Protein AF-A0A7J9DPF9-F1 (afdb_monomer_lite)

Sequence (101 aa):
AIFSFYFGDYGHIAVQGPYLTYQDTYLAITGGSGIFEGVSGQVKLRQIVFPFKIFYTFYLKGIGELPEELLCKPVDPHPAVEAVPAAKACEPHATIANFTN

pLDDT: mean 95.98, std 3.41, range [78.88, 98.75]

InterPro domains:
  IPR009410 Allene oxide cyclase [PF06351] (1-99)
  IPR009410 Allene oxide cyclase [PTHR31843] (1-101)
  IPR034871 Allene oxide cyclase superfamily [SSF141493] (1-101)
  IPR044859 Allene oxide cyclase/Dirigent protein [G3DSA:2.40.480.10] (1-101)

Secondary structure (DSSP, 8-state):
-EEEEE-GGG-EEEEES---SSS-EEEEEEEE-GGGTT-EEEEEEEEEETTTEEEEEEEEESS-PPPGGG-PPPPP--TT----HHHHTT-TTSS-TT---

Foldseek 3Di:
DWDWDQQFQQWIWTWADDDDQPDKDKIWTPFIDRQGGPKTDIKIWDDADPPPDIDIDDPIPDGDDDDVVVVDDDDDRHNPDDDDPCLVVVPVVNGDPRGDD

Radius of gyration: 14.11 Å; chains: 1; bounding box: 34×30×29 Å

Structure (mmCIF, N/CA/C/O backbone):
data_AF-A0A7J9DPF9-F1
#
_entry.id   AF-A0A7J9DPF9-F1
#
loop_
_atom_site.group_PDB
_atom_site.id
_atom_site.type_symbol
_atom_site.label_atom_id
_atom_site.label_alt_id
_atom_site.label_comp_id
_atom_site.label_asym_id
_atom_site.label_entity_id
_atom_site.label_seq_id
_atom_site.pdbx_PDB_ins_code
_atom_site.Cartn_x
_atom_site.Cartn_y
_atom_site.Cartn_z
_atom_site.occupancy
_atom_site.B_iso_or_equiv
_atom_site.auth_seq_id
_atom_site.auth_comp_id
_atom_site.auth_asym_id
_atom_site.auth_atom_id
_atom_site.pdbx_PDB_model_num
ATOM 1 N N . ALA A 1 1 ? -2.113 14.142 3.452 1.00 91.88 1 ALA A N 1
ATOM 2 C CA . ALA A 1 1 ? -2.326 13.393 2.204 1.00 91.88 1 ALA A CA 1
ATOM 3 C C . ALA A 1 1 ? -3.572 12.530 2.344 1.00 91.88 1 ALA A C 1
ATOM 5 O O . ALA A 1 1 ? -3.818 12.021 3.435 1.00 91.88 1 ALA A O 1
ATOM 6 N N . ILE A 1 2 ? -4.352 12.426 1.269 1.00 97.38 2 ILE A N 1
ATOM 7 C CA . ILE A 1 2 ? -5.527 11.555 1.139 1.00 97.38 2 ILE A CA 1
ATOM 8 C C . ILE A 1 2 ? -5.347 10.833 -0.192 1.00 97.38 2 ILE A C 1
ATOM 10 O O . ILE A 1 2 ? -5.230 11.499 -1.218 1.00 97.38 2 ILE A O 1
ATOM 14 N N . PHE A 1 3 ? -5.224 9.510 -0.165 1.00 97.81 3 PHE A N 1
ATOM 15 C CA . PHE A 1 3 ? -5.006 8.697 -1.363 1.00 97.81 3 PHE A CA 1
ATOM 16 C C . PHE A 1 3 ? -5.375 7.234 -1.097 1.00 97.81 3 PHE A C 1
ATOM 18 O O . PHE A 1 3 ? -5.767 6.869 0.014 1.00 97.81 3 PHE A O 1
ATOM 25 N N . SER A 1 4 ? -5.285 6.396 -2.126 1.00 98.19 4 SER A N 1
ATOM 26 C CA . SER A 1 4 ? -5.625 4.975 -2.043 1.00 98.19 4 SER A CA 1
ATOM 27 C C . SER A 1 4 ? -4.567 4.115 -2.724 1.00 98.19 4 SER A C 1
ATOM 29 O O . SER A 1 4 ? -3.934 4.551 -3.683 1.00 98.19 4 SER A O 1
ATOM 31 N N . PHE A 1 5 ? -4.385 2.901 -2.211 1.00 98.44 5 PHE A N 1
ATOM 32 C CA . PHE A 1 5 ? -3.538 1.862 -2.791 1.00 98.44 5 PHE A CA 1
ATOM 33 C C . PHE A 1 5 ? -4.430 0.826 -3.457 1.00 98.44 5 PHE A C 1
ATOM 35 O O . PHE A 1 5 ? -5.277 0.249 -2.776 1.00 98.44 5 PHE A O 1
ATOM 42 N N . TYR A 1 6 ? -4.243 0.599 -4.753 1.00 98.44 6 TYR A N 1
ATOM 43 C CA . TYR A 1 6 ? -5.030 -0.354 -5.528 1.00 98.44 6 TYR A CA 1
ATOM 44 C C . TYR A 1 6 ? -4.237 -1.636 -5.768 1.00 98.44 6 TYR A C 1
ATOM 46 O O . TYR A 1 6 ? -3.069 -1.589 -6.150 1.00 98.44 6 TYR A O 1
ATOM 54 N N . PHE A 1 7 ? -4.892 -2.773 -5.551 1.00 98.12 7 PHE A N 1
ATOM 55 C CA . PHE A 1 7 ? -4.317 -4.111 -5.649 1.00 98.12 7 PHE A CA 1
ATOM 56 C C . PHE A 1 7 ? -5.097 -4.957 -6.667 1.00 98.12 7 PHE A C 1
ATOM 58 O O . PHE A 1 7 ? -5.423 -6.110 -6.398 1.00 98.12 7 PHE A O 1
ATOM 65 N N . GLY A 1 8 ? -5.416 -4.384 -7.833 1.00 97.94 8 GLY A N 1
ATOM 66 C CA . GLY A 1 8 ? -6.152 -5.088 -8.888 1.00 97.94 8 GLY A CA 1
ATOM 67 C C . GLY A 1 8 ? -7.469 -5.671 -8.378 1.00 97.94 8 GLY A C 1
ATOM 68 O O . GLY A 1 8 ? -8.222 -4.991 -7.674 1.00 97.94 8 GLY A O 1
ATOM 69 N N . ASP A 1 9 ? -7.709 -6.947 -8.671 1.00 98.06 9 ASP A N 1
ATOM 70 C CA . ASP A 1 9 ? -8.929 -7.650 -8.255 1.00 98.06 9 ASP A CA 1
ATOM 71 C C . ASP A 1 9 ? -9.096 -7.780 -6.731 1.00 98.06 9 ASP A C 1
ATOM 73 O O . ASP A 1 9 ? -10.210 -7.996 -6.253 1.00 98.06 9 ASP A O 1
ATOM 77 N N . TYR A 1 10 ? -8.033 -7.606 -5.937 1.00 98.31 10 TYR A N 1
ATOM 78 C CA . TYR A 1 10 ? -8.142 -7.650 -4.475 1.00 98.31 10 TYR A CA 1
ATOM 79 C C . TYR A 1 10 ? -8.892 -6.457 -3.884 1.00 98.31 10 TYR A C 1
ATOM 81 O O . TYR A 1 10 ? -9.381 -6.541 -2.756 1.00 98.31 10 TYR A O 1
ATOM 89 N N . GLY A 1 11 ? -8.996 -5.355 -4.627 1.00 98.44 11 GLY A N 1
ATOM 90 C CA . GLY A 1 11 ? -9.605 -4.113 -4.170 1.00 98.44 11 GLY A CA 1
ATOM 91 C C . GLY A 1 11 ? -8.565 -3.061 -3.798 1.00 98.44 11 GLY A C 1
ATOM 92 O O . GLY A 1 11 ? -7.487 -2.978 -4.390 1.00 98.44 11 GLY A O 1
ATOM 93 N N . HIS A 1 12 ? -8.903 -2.200 -2.839 1.00 98.62 12 HIS A N 1
ATOM 94 C CA . HIS A 1 12 ? -8.057 -1.067 -2.460 1.00 98.62 12 HIS A CA 1
ATOM 95 C C . HIS A 1 12 ? -8.081 -0.780 -0.959 1.00 98.62 12 HIS A C 1
ATOM 97 O O . HIS A 1 12 ? -9.021 -1.164 -0.267 1.00 98.62 12 HIS A O 1
ATOM 103 N N . ILE A 1 13 ? -7.080 -0.033 -0.487 1.00 98.75 13 ILE A N 1
ATOM 104 C CA . ILE A 1 13 ? -7.002 0.528 0.869 1.00 98.75 13 ILE A CA 1
ATOM 105 C C . ILE A 1 13 ? -6.919 2.052 0.768 1.00 98.75 13 ILE A C 1
ATOM 107 O O . ILE A 1 13 ? -6.030 2.584 0.099 1.00 98.75 13 ILE A O 1
ATOM 111 N N . ALA A 1 14 ? -7.818 2.762 1.446 1.00 98.62 14 ALA A N 1
ATOM 112 C CA . ALA A 1 14 ? -7.819 4.218 1.535 1.00 98.62 14 ALA A CA 1
ATOM 113 C C . ALA A 1 14 ? -7.085 4.695 2.797 1.00 98.62 14 ALA A C 1
ATOM 115 O O . ALA A 1 14 ? -7.224 4.111 3.876 1.00 98.62 14 ALA A O 1
ATOM 116 N N . VAL A 1 15 ? -6.294 5.764 2.663 1.00 98.50 15 VAL A N 1
ATOM 117 C CA . VAL A 1 15 ? -5.505 6.322 3.767 1.00 98.50 15 VAL A CA 1
ATOM 118 C C . VAL A 1 15 ? -5.612 7.839 3.850 1.00 98.50 15 VAL A C 1
ATOM 120 O O . VAL A 1 15 ? -5.725 8.544 2.843 1.00 98.50 15 VAL A O 1
ATOM 123 N N . GLN A 1 16 ? -5.509 8.353 5.073 1.00 98.38 16 GLN A N 1
ATOM 124 C CA . GLN A 1 16 ? -5.497 9.779 5.368 1.00 98.38 16 GLN A CA 1
ATOM 125 C C . GLN A 1 16 ? -4.515 10.084 6.498 1.00 98.38 16 GLN A C 1
ATOM 127 O O . GLN A 1 16 ? -4.548 9.465 7.557 1.00 98.38 16 GLN A O 1
ATOM 132 N N . GLY A 1 17 ? -3.644 11.072 6.306 1.00 96.50 17 GLY A N 1
ATOM 133 C CA . GLY A 1 17 ? -2.718 11.473 7.364 1.00 96.50 17 GLY A CA 1
ATOM 134 C C . GLY A 1 17 ? -1.565 12.363 6.909 1.00 96.50 17 GLY A C 1
ATOM 135 O O . GLY A 1 17 ? -1.553 12.832 5.764 1.00 96.50 17 GLY A O 1
ATOM 136 N N . PRO A 1 18 ? -0.602 12.637 7.802 1.00 91.88 18 PRO A N 1
ATOM 137 C CA . PRO A 1 18 ? 0.585 13.416 7.478 1.00 91.88 18 PRO A CA 1
ATOM 138 C C . PRO A 1 18 ? 1.465 12.679 6.462 1.00 91.88 18 PRO A C 1
ATOM 140 O O . PRO A 1 18 ? 1.685 11.479 6.569 1.00 91.88 18 PRO A O 1
ATOM 143 N N . TYR A 1 19 ? 1.986 13.422 5.488 1.00 88.25 19 TYR A N 1
ATOM 144 C CA . TYR A 1 19 ? 3.040 12.976 4.580 1.00 88.25 19 TYR A CA 1
ATOM 145 C C . TYR A 1 19 ? 4.192 13.960 4.756 1.00 88.25 19 TYR A C 1
ATOM 147 O O . TYR A 1 19 ? 4.042 15.135 4.420 1.00 88.25 19 TYR A O 1
ATOM 155 N N . LEU A 1 20 ? 5.300 13.507 5.338 1.00 84.56 20 LEU A N 1
ATOM 156 C CA . LEU A 1 20 ? 6.481 14.335 5.577 1.00 84.56 20 LEU A CA 1
ATOM 157 C C . LEU A 1 20 ? 7.654 13.786 4.769 1.00 84.56 20 LEU A C 1
ATOM 159 O O . LEU A 1 20 ? 7.840 12.579 4.676 1.00 84.56 20 LEU A O 1
ATOM 163 N N . THR A 1 21 ? 8.441 14.683 4.181 1.00 84.50 21 THR A N 1
ATOM 164 C CA . THR A 1 21 ? 9.484 14.329 3.202 1.00 84.50 21 THR A CA 1
ATOM 165 C C . THR A 1 21 ? 10.815 13.926 3.841 1.00 84.50 21 THR A C 1
ATOM 167 O O . THR A 1 21 ? 11.677 13.370 3.166 1.00 84.50 21 THR A O 1
ATOM 170 N N . TYR A 1 22 ? 10.985 14.21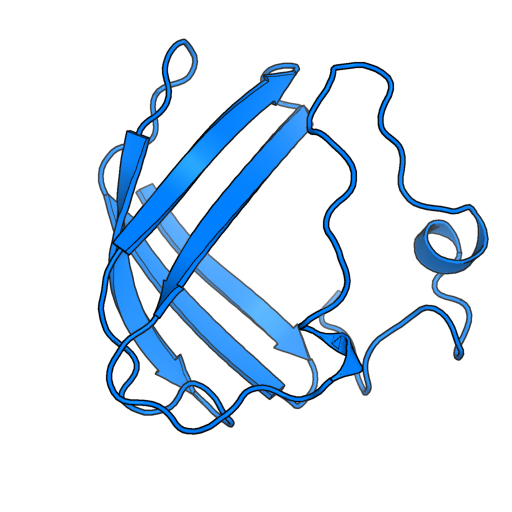0 5.134 1.00 78.88 22 TYR A N 1
ATOM 171 C CA . TYR A 1 22 ? 12.245 14.084 5.876 1.00 78.88 22 TYR A CA 1
ATOM 172 C C . TYR A 1 22 ? 12.178 13.106 7.057 1.00 78.88 22 TYR A C 1
ATOM 174 O O . TYR A 1 22 ? 13.194 12.866 7.704 1.00 78.88 22 TYR A O 1
ATOM 182 N N . GLN A 1 23 ? 11.004 12.549 7.365 1.00 86.06 23 GLN A N 1
ATOM 183 C CA . GLN A 1 23 ? 10.833 11.618 8.479 1.00 86.06 23 GLN A CA 1
ATOM 184 C C . GLN A 1 23 ? 9.702 10.625 8.222 1.00 86.06 23 GLN A C 1
ATOM 186 O O . GLN A 1 23 ? 8.755 10.918 7.490 1.00 86.06 23 GLN A O 1
ATOM 191 N N . ASP A 1 24 ? 9.786 9.473 8.886 1.00 91.06 24 ASP A N 1
ATOM 192 C CA . ASP A 1 24 ? 8.716 8.484 8.888 1.00 91.06 24 ASP A CA 1
ATOM 193 C C . ASP A 1 24 ? 7.431 9.081 9.481 1.00 91.06 24 ASP A C 1
ATOM 195 O O . ASP A 1 24 ? 7.451 9.881 10.422 1.00 91.06 24 ASP A O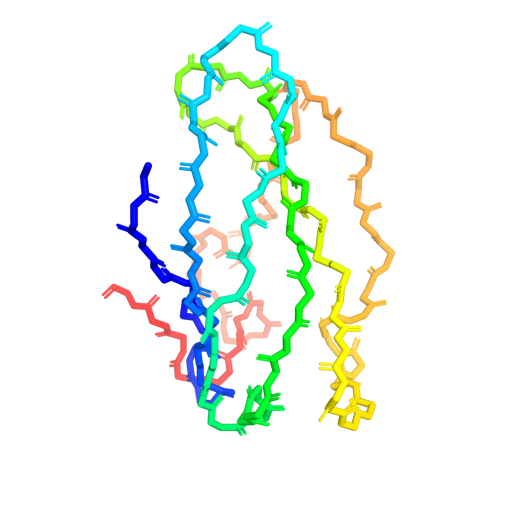 1
ATOM 199 N N . THR A 1 25 ? 6.292 8.662 8.940 1.00 94.81 25 THR A N 1
ATOM 200 C CA . THR A 1 25 ? 4.966 9.094 9.400 1.00 94.81 25 THR A CA 1
ATOM 201 C C . THR A 1 25 ? 4.020 7.912 9.510 1.00 94.81 25 THR A C 1
ATOM 203 O O . THR A 1 25 ? 4.267 6.846 8.950 1.00 94.81 25 THR A O 1
ATOM 206 N N . TYR A 1 26 ? 2.928 8.104 10.246 1.00 97.44 26 TYR A N 1
ATOM 207 C CA . TYR A 1 26 ? 1.814 7.167 10.279 1.00 97.44 26 TYR A CA 1
ATOM 208 C C . TYR A 1 26 ? 0.581 7.841 9.692 1.00 97.44 26 TYR A C 1
ATOM 210 O O . TYR A 1 26 ? 0.231 8.952 10.093 1.00 97.44 26 TYR A O 1
ATOM 218 N N . LEU A 1 27 ? -0.067 7.168 8.745 1.00 98.19 27 LEU A N 1
ATOM 219 C CA . LEU A 1 27 ? -1.350 7.576 8.187 1.00 98.19 27 LEU A CA 1
ATOM 220 C C . LEU A 1 27 ? -2.434 6.639 8.719 1.00 98.19 27 LEU A C 1
ATOM 222 O O . LEU A 1 27 ? -2.190 5.449 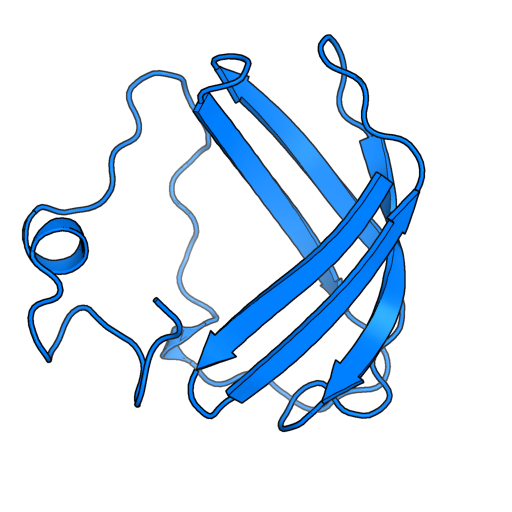8.924 1.00 98.19 27 LEU A O 1
ATOM 226 N N . ALA A 1 28 ? -3.630 7.174 8.938 1.00 98.50 28 ALA A N 1
ATOM 227 C CA . ALA A 1 28 ? -4.789 6.376 9.292 1.00 98.50 28 ALA A CA 1
ATOM 228 C C . ALA A 1 28 ? -5.286 5.617 8.060 1.00 98.50 28 ALA A C 1
ATOM 230 O O . ALA A 1 28 ? -5.349 6.180 6.966 1.00 98.50 28 ALA A O 1
ATOM 231 N N . ILE A 1 29 ? -5.661 4.355 8.251 1.00 98.69 29 ILE A N 1
ATOM 232 C CA . ILE A 1 29 ? -6.412 3.587 7.258 1.00 98.69 29 ILE A CA 1
ATOM 233 C C . ILE A 1 29 ? -7.886 3.920 7.463 1.00 98.69 29 ILE A C 1
ATOM 235 O O . ILE A 1 29 ? -8.427 3.681 8.543 1.00 98.69 29 ILE A O 1
ATOM 239 N N . THR A 1 30 ? -8.515 4.509 6.449 1.00 98.38 30 THR A N 1
ATOM 240 C CA . THR A 1 30 ? -9.896 5.009 6.525 1.00 98.38 30 THR A CA 1
ATOM 241 C C . THR A 1 30 ? -10.924 4.027 5.970 1.00 98.38 30 THR A C 1
ATOM 243 O O . THR A 1 30 ? -12.119 4.245 6.147 1.00 98.38 30 THR A O 1
ATOM 246 N N . GLY A 1 31 ? -10.475 2.955 5.319 1.00 98.31 31 GLY A N 1
ATOM 247 C CA . GLY A 1 31 ? -11.324 1.892 4.794 1.00 98.31 31 GLY A CA 1
ATOM 248 C C . GLY A 1 31 ? -10.662 1.151 3.638 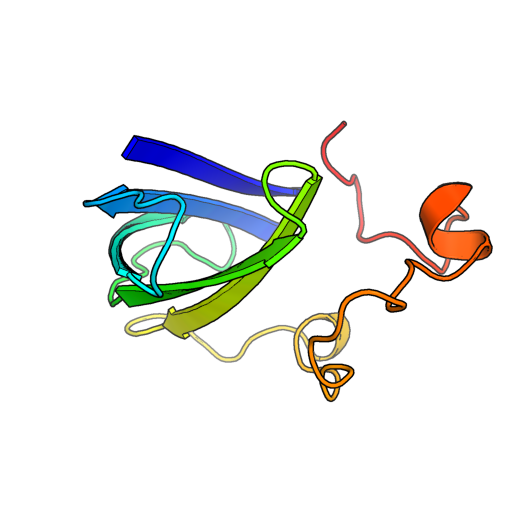1.00 98.31 31 GLY A C 1
ATOM 249 O O . GLY A 1 31 ? -9.498 1.393 3.306 1.00 98.31 31 GLY A O 1
ATOM 250 N N . GLY A 1 32 ? -11.424 0.264 3.009 1.00 98.50 32 GLY A N 1
ATOM 251 C CA . GLY A 1 32 ? -10.995 -0.506 1.851 1.00 98.50 32 GLY A CA 1
ATOM 252 C C . GLY A 1 32 ? -12.161 -1.212 1.165 1.00 98.50 32 GLY A C 1
ATOM 253 O O . GLY A 1 32 ? -13.312 -1.072 1.576 1.00 98.50 32 GLY A O 1
ATOM 254 N N . SER A 1 33 ? -11.856 -1.953 0.104 1.00 98.62 33 SER A N 1
ATOM 255 C CA . SER A 1 33 ? -12.817 -2.745 -0.679 1.00 98.62 33 SER A CA 1
ATOM 256 C C . SER A 1 33 ? -12.253 -4.124 -1.013 1.00 98.62 33 SER A C 1
ATOM 258 O O . SER A 1 33 ? -11.060 -4.363 -0.817 1.00 98.62 33 SER A O 1
ATOM 260 N N . GLY A 1 34 ? -13.095 -5.018 -1.535 1.00 98.19 34 GLY A N 1
ATOM 261 C CA . GLY A 1 34 ? -12.691 -6.383 -1.869 1.00 98.19 34 GLY A CA 1
ATOM 262 C C . GLY A 1 34 ? -12.253 -7.132 -0.614 1.00 98.19 34 GLY A C 1
ATOM 263 O O . GLY A 1 34 ? -12.953 -7.104 0.397 1.00 98.19 34 GLY A O 1
ATOM 264 N N . ILE A 1 35 ? -11.066 -7.740 -0.633 1.00 98.19 35 ILE A N 1
ATOM 265 C CA . ILE A 1 35 ? -10.536 -8.445 0.550 1.00 98.19 35 ILE A CA 1
ATOM 266 C C . ILE A 1 35 ? -10.211 -7.494 1.715 1.00 98.19 35 ILE A C 1
ATOM 268 O O . ILE A 1 35 ? -9.990 -7.940 2.838 1.00 98.19 35 ILE A O 1
ATOM 272 N N . PHE A 1 36 ? -10.178 -6.183 1.451 1.00 98.50 36 PHE A N 1
ATOM 273 C CA . PHE A 1 36 ? -9.928 -5.135 2.437 1.00 98.50 36 PHE A CA 1
ATOM 274 C C . PHE A 1 36 ? -11.215 -4.453 2.931 1.00 98.50 36 PHE A C 1
ATOM 276 O O . PHE A 1 36 ? -11.145 -3.413 3.587 1.00 98.50 36 PHE A O 1
ATOM 283 N N . GLU A 1 37 ? -12.400 -4.974 2.605 1.00 98.38 37 GLU A N 1
ATOM 284 C CA . GLU A 1 37 ? -13.662 -4.416 3.097 1.00 98.38 37 GLU A CA 1
ATOM 285 C C . GLU A 1 37 ? -13.706 -4.407 4.638 1.00 98.38 37 GLU A C 1
ATOM 287 O O . GLU A 1 37 ? -13.396 -5.398 5.294 1.00 98.38 37 GLU A O 1
ATOM 292 N N . GLY A 1 38 ? -14.060 -3.259 5.227 1.00 97.69 38 GLY A N 1
ATOM 293 C CA . GLY A 1 38 ? -14.099 -3.080 6.685 1.00 97.69 38 GLY A CA 1
ATOM 294 C C . GLY A 1 38 ? -12.735 -2.871 7.358 1.00 97.69 38 GLY A C 1
ATOM 295 O O . GLY A 1 38 ? -12.673 -2.759 8.586 1.00 97.69 38 GLY A O 1
ATOM 296 N N . VAL A 1 39 ? -11.642 -2.780 6.589 1.00 98.56 39 VAL A N 1
ATOM 297 C CA . VAL A 1 39 ? -10.297 -2.602 7.148 1.00 98.56 39 VAL A CA 1
ATOM 298 C C . VAL A 1 39 ? -10.144 -1.285 7.912 1.00 98.56 39 VAL A C 1
ATOM 300 O O . VAL A 1 39 ? -10.622 -0.226 7.508 1.00 98.56 39 VAL A O 1
ATOM 303 N N . SER A 1 40 ? -9.405 -1.351 9.014 1.00 98.44 40 SER A N 1
ATOM 304 C CA . SER A 1 40 ? -8.986 -0.199 9.811 1.00 98.44 40 SER A CA 1
ATOM 305 C C . SER A 1 40 ? -7.531 -0.357 10.257 1.00 98.44 40 SER A C 1
ATOM 307 O O . SER A 1 40 ? -6.898 -1.389 10.023 1.00 98.44 40 SER A O 1
ATOM 309 N N . GLY A 1 41 ? -6.985 0.667 10.914 1.00 98.19 41 GLY A N 1
ATOM 310 C CA . GLY A 1 41 ? -5.640 0.637 11.481 1.00 98.19 41 GLY A CA 1
ATOM 311 C C . GLY A 1 41 ? -4.795 1.816 11.027 1.00 98.19 41 GLY A C 1
ATOM 312 O O . GLY A 1 41 ? -5.292 2.929 10.851 1.00 98.19 41 GLY A O 1
ATOM 313 N N . GLN A 1 42 ? -3.500 1.574 10.863 1.00 98.31 42 GLN A N 1
ATOM 314 C CA . GLN A 1 42 ? -2.543 2.595 10.451 1.00 98.31 42 GLN A CA 1
ATOM 315 C C . GLN A 1 42 ? -1.533 2.020 9.466 1.00 98.31 42 GLN A C 1
ATOM 317 O O . GLN A 1 4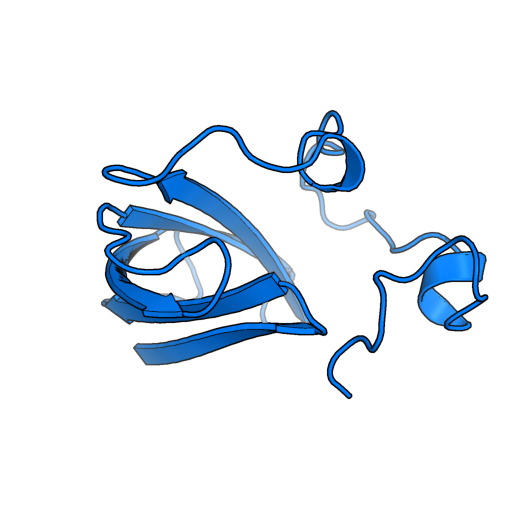2 ? -1.229 0.828 9.494 1.00 98.31 42 GLN A O 1
ATOM 322 N N . VAL A 1 43 ? -0.967 2.879 8.630 1.00 98.31 43 VAL A N 1
ATOM 323 C CA . VAL A 1 43 ? 0.156 2.540 7.760 1.00 98.31 43 VAL A CA 1
ATOM 324 C C . VAL A 1 43 ? 1.351 3.402 8.136 1.00 98.31 43 VAL A C 1
ATOM 326 O O . VAL A 1 43 ? 1.241 4.624 8.238 1.00 98.31 43 VAL A O 1
ATOM 329 N N . LYS A 1 44 ? 2.500 2.764 8.351 1.00 97.75 44 LYS A N 1
ATOM 330 C CA . LYS A 1 44 ? 3.776 3.460 8.478 1.00 97.75 44 LYS A CA 1
ATOM 331 C C . LYS A 1 44 ? 4.302 3.771 7.085 1.00 97.75 44 LYS A C 1
ATOM 333 O O . LYS A 1 44 ? 4.467 2.860 6.281 1.00 97.75 44 LYS A O 1
ATOM 338 N N . LEU A 1 45 ? 4.603 5.034 6.829 1.00 96.62 45 LEU A N 1
ATOM 339 C CA . LEU A 1 45 ? 5.303 5.510 5.645 1.00 96.62 45 LEU A CA 1
ATOM 340 C C . LEU A 1 45 ? 6.769 5.738 6.009 1.00 96.62 45 LEU A C 1
ATOM 342 O O . LEU A 1 45 ? 7.061 6.521 6.915 1.00 96.62 45 LEU A O 1
ATOM 346 N N . ARG A 1 46 ? 7.678 5.083 5.282 1.00 95.31 46 ARG A N 1
ATOM 347 C CA . ARG A 1 46 ? 9.124 5.310 5.350 1.00 95.31 46 ARG A CA 1
ATOM 348 C C . ARG A 1 46 ? 9.654 5.819 4.017 1.00 95.31 46 ARG A C 1
ATOM 350 O O . ARG A 1 46 ? 9.575 5.132 2.999 1.00 95.31 46 ARG A O 1
ATOM 357 N N . GLN A 1 47 ? 10.241 7.008 4.032 1.00 92.94 47 GLN A N 1
ATOM 358 C CA . GLN A 1 47 ? 10.910 7.569 2.863 1.00 92.94 47 GLN A CA 1
ATOM 359 C C . GLN A 1 47 ? 12.264 6.862 2.673 1.00 92.94 47 GLN A C 1
ATOM 361 O O . GLN A 1 47 ? 13.107 6.901 3.566 1.00 92.94 47 GLN A O 1
ATOM 366 N N . ILE A 1 48 ? 12.485 6.206 1.527 1.00 93.81 48 ILE A N 1
ATOM 367 C CA . ILE A 1 48 ? 13.789 5.602 1.196 1.00 93.81 48 ILE A CA 1
ATOM 368 C C . ILE A 1 48 ? 14.633 6.599 0.399 1.00 93.81 48 ILE A C 1
ATOM 370 O O . ILE A 1 48 ? 15.743 6.941 0.792 1.00 93.81 48 ILE A O 1
ATOM 374 N N . VAL A 1 49 ? 14.098 7.059 -0.733 1.00 93.88 49 VAL A N 1
ATOM 375 C CA . VAL A 1 49 ? 14.712 8.070 -1.600 1.00 93.88 49 VAL A CA 1
ATOM 376 C C . VAL A 1 49 ? 13.615 9.055 -1.950 1.00 93.88 49 VAL A C 1
ATOM 378 O O . VAL A 1 49 ? 12.652 8.692 -2.619 1.00 93.88 49 VAL A O 1
ATOM 381 N N . PHE A 1 50 ? 13.703 10.288 -1.469 1.00 90.56 50 PHE A N 1
ATOM 382 C CA . PHE A 1 50 ? 12.703 11.298 -1.797 1.00 90.56 50 PHE A CA 1
ATOM 383 C C . PHE A 1 50 ? 12.876 11.821 -3.236 1.00 90.56 50 PHE A C 1
ATOM 385 O O . PHE A 1 50 ? 14.010 12.100 -3.625 1.00 90.56 50 PHE A O 1
ATOM 392 N N . PRO A 1 51 ? 11.790 12.007 -4.018 1.00 90.06 51 PRO A N 1
ATOM 393 C CA . PRO A 1 51 ? 10.411 11.533 -3.805 1.00 90.06 51 PRO A CA 1
ATOM 394 C C . PRO A 1 51 ? 10.130 10.122 -4.372 1.00 90.06 51 PRO A C 1
ATOM 396 O O . PRO A 1 51 ? 9.000 9.655 -4.306 1.00 90.06 51 PRO A O 1
ATOM 399 N N . PHE A 1 52 ? 11.127 9.453 -4.952 1.00 92.12 52 PHE A N 1
ATOM 400 C CA . PHE A 1 52 ? 10.940 8.318 -5.865 1.00 92.12 52 PHE A CA 1
ATOM 401 C C . PHE A 1 52 ? 10.687 6.949 -5.219 1.00 92.12 52 PHE A C 1
ATOM 403 O O . PHE A 1 52 ? 10.051 6.099 -5.834 1.00 92.12 52 PHE A O 1
ATOM 410 N N . LYS A 1 53 ? 11.216 6.695 -4.018 1.00 95.19 53 LYS A N 1
ATOM 411 C CA . LYS A 1 53 ? 11.124 5.390 -3.346 1.00 95.19 53 LYS A CA 1
ATOM 412 C C . LYS A 1 53 ? 10.590 5.561 -1.933 1.00 95.19 53 LYS A C 1
ATOM 414 O O . LYS A 1 53 ? 11.224 6.202 -1.088 1.00 95.19 53 LYS A O 1
ATOM 419 N N . ILE A 1 54 ? 9.439 4.952 -1.679 1.00 95.88 54 ILE A N 1
ATOM 420 C CA . ILE A 1 54 ? 8.736 4.960 -0.396 1.00 95.88 54 ILE A CA 1
ATOM 421 C C . ILE A 1 54 ? 8.393 3.514 -0.056 1.00 95.88 54 ILE A C 1
ATOM 423 O O . ILE A 1 54 ? 8.024 2.742 -0.937 1.00 95.88 54 ILE A O 1
ATOM 427 N N . PHE A 1 55 ? 8.520 3.151 1.214 1.00 97.00 55 PHE A N 1
ATOM 428 C CA . PHE A 1 55 ? 8.139 1.841 1.720 1.00 97.00 55 PHE A CA 1
ATOM 429 C C . PHE A 1 55 ? 7.030 1.983 2.753 1.00 97.00 55 PHE A C 1
ATOM 431 O O . PHE A 1 55 ? 7.129 2.808 3.665 1.00 97.00 55 PHE A O 1
ATOM 438 N N . TYR A 1 56 ? 5.985 1.172 2.606 1.00 97.50 56 TYR A N 1
ATOM 439 C CA . TYR A 1 56 ? 4.822 1.189 3.480 1.00 97.50 56 TYR A CA 1
ATOM 440 C C . TYR A 1 56 ? 4.739 -0.102 4.285 1.00 97.50 56 TYR A C 1
ATOM 442 O O . TYR A 1 56 ? 4.933 -1.193 3.756 1.00 97.50 56 TYR A O 1
ATOM 450 N N . THR A 1 57 ? 4.417 0.019 5.568 1.00 97.81 57 THR A N 1
ATOM 451 C CA . THR A 1 57 ? 4.081 -1.124 6.423 1.00 97.81 57 THR A CA 1
ATOM 452 C C . THR A 1 57 ? 2.681 -0.923 6.968 1.00 97.81 57 THR A C 1
ATOM 454 O O . THR A 1 57 ? 2.440 -0.012 7.763 1.00 97.81 57 THR A O 1
ATOM 457 N N . PHE A 1 58 ? 1.752 -1.754 6.508 1.00 98.12 58 PHE A N 1
ATOM 458 C CA . PHE A 1 58 ? 0.354 -1.695 6.905 1.00 98.12 58 PHE A CA 1
ATOM 459 C C . PHE A 1 58 ? 0.122 -2.526 8.168 1.00 98.12 58 PHE A C 1
ATOM 461 O O . PHE A 1 58 ? 0.495 -3.693 8.232 1.00 98.12 58 PHE A O 1
ATOM 468 N N . TYR A 1 59 ? -0.526 -1.926 9.163 1.00 98.00 59 TYR A N 1
ATOM 469 C CA . TYR A 1 59 ? -0.967 -2.596 10.384 1.00 98.00 59 TYR A CA 1
ATOM 470 C C . TYR A 1 59 ? -2.487 -2.739 10.318 1.00 98.00 59 TYR A C 1
ATOM 472 O O . TYR A 1 59 ? -3.223 -1.911 10.865 1.00 98.00 59 TYR A O 1
ATOM 480 N N . LEU A 1 60 ? -2.930 -3.749 9.567 1.00 98.31 60 LEU A N 1
ATOM 481 C CA . LEU A 1 60 ? -4.335 -3.978 9.237 1.00 98.31 60 LEU A CA 1
ATOM 482 C C . LEU A 1 60 ? -5.086 -4.614 10.409 1.00 98.31 60 LEU A C 1
ATOM 484 O O . LEU A 1 60 ? -4.554 -5.463 11.124 1.00 98.31 60 LEU A O 1
ATOM 488 N N . LYS A 1 61 ? -6.337 -4.196 10.600 1.00 98.25 61 LYS A N 1
ATOM 489 C CA . LYS A 1 61 ? -7.271 -4.757 11.580 1.00 98.25 61 LYS A CA 1
ATOM 490 C C . LYS A 1 61 ? -8.650 -4.918 10.952 1.00 98.25 61 LYS A C 1
ATOM 492 O O . LYS A 1 61 ? -9.039 -4.106 10.114 1.00 98.25 61 LYS A O 1
ATOM 497 N N . GLY A 1 62 ? -9.407 -5.900 11.439 1.00 97.31 62 GLY A N 1
ATOM 498 C CA . GLY A 1 62 ? -10.821 -6.073 11.091 1.00 97.31 62 GLY A CA 1
ATOM 499 C C . GLY A 1 62 ? -11.087 -6.824 9.785 1.00 97.31 62 GLY A C 1
ATOM 500 O O . GLY A 1 62 ? -12.230 -6.854 9.352 1.00 97.31 62 GLY A O 1
ATOM 501 N N . ILE A 1 63 ? -10.064 -7.437 9.185 1.00 97.81 63 ILE A N 1
ATOM 502 C CA . ILE A 1 63 ? -10.179 -8.268 7.978 1.00 97.81 63 ILE A CA 1
ATOM 503 C C . ILE A 1 63 ? -9.655 -9.682 8.244 1.00 97.81 63 ILE A C 1
ATOM 505 O O . ILE A 1 63 ? -9.000 -9.917 9.262 1.00 97.81 63 ILE A O 1
ATOM 509 N N . GLY A 1 64 ? -9.972 -10.612 7.341 1.00 95.25 64 GLY A N 1
ATOM 510 C CA . GLY A 1 64 ? -9.464 -11.983 7.384 1.00 95.25 64 GLY A CA 1
ATOM 511 C C . GLY A 1 64 ? -7.982 -12.095 7.017 1.00 95.25 64 GLY A C 1
ATOM 512 O O . GLY A 1 64 ? -7.299 -11.097 6.783 1.00 95.25 64 GLY A O 1
ATOM 513 N N . GLU A 1 65 ? -7.500 -13.334 6.955 1.00 96.38 65 GLU A N 1
ATOM 514 C CA . GLU A 1 65 ? -6.143 -13.636 6.493 1.00 96.38 65 GLU A CA 1
ATOM 515 C C . GLU A 1 65 ? -5.931 -13.154 5.052 1.00 96.38 65 GLU A C 1
ATOM 517 O O . GLU A 1 65 ? -6.811 -13.290 4.196 1.00 96.38 65 GLU A O 1
ATOM 522 N N . LEU A 1 66 ? -4.753 -12.590 4.787 1.00 97.12 66 LEU A N 1
ATOM 523 C CA . LEU A 1 66 ? -4.392 -12.131 3.449 1.00 97.12 66 LEU A CA 1
ATOM 524 C C . LEU A 1 66 ? -3.935 -13.308 2.567 1.00 97.12 66 LEU A C 1
ATOM 526 O O . LEU A 1 66 ? -3.364 -14.273 3.080 1.00 97.12 66 LEU A O 1
ATOM 530 N N . PRO A 1 67 ? -4.118 -13.219 1.236 1.00 96.38 67 PRO A N 1
ATOM 531 C CA . PRO A 1 67 ? -3.532 -14.161 0.288 1.00 96.38 67 PRO A CA 1
ATOM 532 C C . PRO A 1 67 ? -2.011 -14.275 0.450 1.00 96.38 67 PRO A C 1
ATOM 534 O O . PRO A 1 67 ? -1.323 -13.271 0.643 1.00 96.38 67 PRO A O 1
ATOM 537 N N . GLU A 1 68 ? -1.477 -15.491 0.312 1.00 94.94 68 GLU A N 1
ATOM 538 C CA . GLU A 1 68 ? -0.055 -15.793 0.539 1.00 94.94 68 GLU A CA 1
ATOM 539 C C . GLU A 1 68 ? 0.887 -14.961 -0.349 1.00 94.94 68 GLU A C 1
ATOM 541 O O . GLU A 1 68 ? 1.945 -14.526 0.105 1.00 94.94 68 GLU A O 1
ATOM 546 N N . GLU A 1 69 ? 0.482 -14.653 -1.584 1.00 94.50 69 GLU A N 1
ATOM 547 C CA . GLU A 1 69 ? 1.280 -13.828 -2.499 1.00 94.50 69 GLU A CA 1
ATOM 548 C C . GLU A 1 69 ? 1.498 -12.383 -2.010 1.00 94.50 69 GLU A C 1
ATOM 550 O O . GLU A 1 69 ? 2.481 -11.749 -2.398 1.00 94.50 69 GLU A O 1
ATOM 555 N N . LEU A 1 70 ? 0.642 -11.877 -1.110 1.00 95.75 70 LEU A N 1
ATOM 556 C CA . LEU A 1 70 ? 0.804 -10.569 -0.461 1.00 95.75 70 LEU A CA 1
ATOM 557 C C . LEU A 1 70 ? 1.611 -10.642 0.848 1.00 95.75 70 LEU A C 1
ATOM 559 O O . LEU A 1 70 ? 1.962 -9.604 1.409 1.00 95.75 70 LEU A O 1
ATOM 563 N N . LEU A 1 71 ? 1.914 -11.848 1.342 1.00 94.31 71 LEU A N 1
ATOM 564 C CA . LEU A 1 71 ? 2.566 -12.104 2.634 1.00 94.31 71 LEU A CA 1
ATOM 565 C C . LEU A 1 71 ? 4.043 -12.511 2.503 1.00 94.31 71 LEU A C 1
ATOM 567 O O . LEU A 1 71 ? 4.632 -13.073 3.430 1.00 94.31 71 LEU A O 1
ATOM 571 N N . CYS A 1 72 ? 4.674 -12.220 1.365 1.00 90.19 72 CYS A N 1
ATOM 572 C CA . CYS A 1 72 ? 6.084 -12.527 1.166 1.00 90.19 72 CYS A CA 1
ATOM 573 C C . CYS A 1 72 ? 6.987 -11.747 2.141 1.00 90.19 72 CYS A C 1
ATOM 575 O O . CYS A 1 72 ? 6.665 -10.644 2.589 1.00 90.19 72 CYS A O 1
ATOM 577 N N . LYS A 1 73 ? 8.156 -12.317 2.471 1.00 94.44 73 LYS A N 1
ATOM 578 C CA . LYS A 1 73 ? 9.153 -11.624 3.297 1.00 94.44 73 LYS A CA 1
ATOM 579 C C . LYS A 1 73 ? 9.614 -10.353 2.562 1.00 94.44 73 LYS A C 1
ATOM 581 O O . LYS A 1 73 ? 10.225 -10.484 1.498 1.00 94.44 73 LYS A O 1
ATOM 586 N N . PRO A 1 74 ? 9.405 -9.147 3.122 1.00 95.44 74 PRO A N 1
ATOM 587 C CA . PRO A 1 74 ? 9.841 -7.923 2.468 1.00 95.44 74 PRO A CA 1
ATOM 588 C C . PRO A 1 74 ? 11.366 -7.867 2.354 1.00 95.44 74 PRO A C 1
ATOM 590 O O . PRO A 1 74 ? 12.086 -8.281 3.267 1.00 95.44 74 PRO A O 1
ATOM 593 N N . VAL A 1 75 ? 11.858 -7.314 1.247 1.00 96.38 75 VAL A N 1
ATOM 594 C CA . VAL A 1 75 ? 13.266 -6.917 1.120 1.00 96.38 75 VAL A CA 1
ATOM 595 C C . VAL A 1 75 ? 13.515 -5.711 2.024 1.00 96.38 75 VAL A C 1
ATOM 597 O O . VAL A 1 75 ? 12.687 -4.799 2.082 1.00 96.38 75 VAL A O 1
ATOM 600 N N . ASP A 1 76 ? 14.660 -5.687 2.709 1.00 96.06 76 ASP A N 1
ATOM 601 C CA . ASP A 1 76 ? 15.006 -4.578 3.593 1.00 96.06 76 ASP A CA 1
ATOM 602 C C . ASP A 1 76 ? 15.043 -3.243 2.820 1.00 96.06 76 ASP A C 1
ATOM 604 O O . ASP A 1 76 ? 15.720 -3.128 1.792 1.00 96.06 76 ASP A O 1
ATOM 608 N N . PRO A 1 77 ? 14.332 -2.203 3.290 1.00 95.25 77 PRO A N 1
ATOM 609 C CA . PRO A 1 77 ? 14.225 -0.945 2.562 1.00 95.25 77 PRO A CA 1
ATOM 610 C C . PRO A 1 77 ? 15.539 -0.149 2.618 1.00 95.25 77 PRO A C 1
ATOM 612 O O . PRO A 1 77 ? 15.934 0.358 3.672 1.00 95.25 77 PRO A O 1
ATOM 615 N N . HIS A 1 78 ? 16.184 0.018 1.460 1.00 95.50 78 HIS A N 1
ATOM 616 C CA . HIS A 1 78 ? 17.408 0.809 1.274 1.00 95.50 78 HIS A CA 1
ATOM 617 C C . HIS A 1 78 ? 17.452 1.493 -0.111 1.00 95.50 78 HIS A C 1
ATOM 619 O O . HIS A 1 78 ? 16.746 1.050 -1.019 1.00 95.50 78 HIS A O 1
ATOM 625 N N . PRO A 1 79 ? 18.302 2.509 -0.356 1.00 96.06 79 PRO A N 1
ATOM 626 C CA . PRO A 1 79 ? 18.295 3.268 -1.617 1.00 96.06 79 PRO A CA 1
ATOM 627 C C . PRO A 1 79 ? 18.475 2.449 -2.908 1.00 96.06 79 PRO A C 1
ATOM 629 O O . PRO A 1 79 ? 17.905 2.799 -3.944 1.00 96.06 79 PRO A O 1
ATOM 632 N N . ALA A 1 80 ? 19.219 1.343 -2.850 1.00 96.75 80 ALA A N 1
ATOM 633 C CA . ALA A 1 80 ? 19.514 0.496 -4.005 1.00 96.75 80 ALA A CA 1
ATOM 634 C C . ALA A 1 80 ? 18.438 -0.568 -4.312 1.00 96.75 80 ALA A C 1
ATOM 636 O O . ALA A 1 80 ? 18.639 -1.365 -5.222 1.00 96.75 80 ALA A O 1
ATOM 637 N N . VAL A 1 81 ? 17.318 -0.634 -3.568 1.00 96.81 81 VAL A N 1
ATOM 638 C CA . VAL A 1 81 ? 16.290 -1.661 -3.835 1.00 96.81 81 VAL A CA 1
ATOM 639 C C . VAL A 1 81 ? 15.593 -1.340 -5.145 1.00 96.81 81 VAL A C 1
ATOM 641 O O . VAL A 1 81 ? 15.316 -0.175 -5.436 1.00 96.81 81 VAL A O 1
ATOM 644 N N . GLU A 1 82 ? 15.286 -2.371 -5.916 1.00 96.94 82 GLU A N 1
ATOM 645 C CA . GLU A 1 82 ? 14.636 -2.263 -7.215 1.00 96.94 82 GLU A CA 1
ATOM 646 C C . GLU A 1 82 ? 13.595 -3.370 -7.358 1.00 96.94 82 GLU A C 1
ATOM 648 O O . GLU A 1 82 ? 13.773 -4.469 -6.833 1.00 96.94 82 GLU A O 1
ATOM 653 N N . ALA A 1 83 ? 12.525 -3.092 -8.104 1.00 96.31 83 ALA A N 1
ATOM 654 C CA . ALA A 1 83 ? 11.635 -4.151 -8.561 1.00 96.31 83 ALA A CA 1
ATOM 655 C C . ALA A 1 83 ? 12.400 -5.108 -9.491 1.00 96.31 83 ALA A C 1
ATOM 657 O O . ALA A 1 83 ? 13.240 -4.674 -10.290 1.00 96.31 83 ALA A O 1
ATOM 658 N N . VAL A 1 84 ? 12.098 -6.403 -9.395 1.00 96.50 84 VAL A N 1
ATOM 659 C CA . VAL A 1 84 ? 12.674 -7.417 -10.287 1.00 96.50 84 VAL A CA 1
ATOM 660 C C . VAL A 1 84 ? 12.288 -7.129 -11.749 1.00 96.50 84 VAL A C 1
ATOM 662 O O . VAL A 1 84 ? 11.195 -6.604 -11.983 1.00 96.50 84 VAL A O 1
ATOM 665 N N . PRO A 1 85 ? 13.138 -7.457 -12.746 1.00 98.06 85 PRO A N 1
ATOM 666 C CA . PRO A 1 85 ? 12.866 -7.135 -14.150 1.00 98.06 85 PRO A CA 1
ATOM 667 C C . PRO A 1 85 ? 11.506 -7.629 -14.657 1.00 98.06 85 PRO A C 1
ATOM 669 O O . PRO A 1 85 ? 10.809 -6.864 -15.313 1.00 98.06 85 PRO A O 1
ATOM 672 N N . ALA A 1 86 ? 11.094 -8.842 -14.275 1.00 97.88 86 ALA A N 1
ATOM 673 C CA . ALA A 1 86 ? 9.802 -9.408 -14.665 1.00 97.88 86 ALA A CA 1
ATOM 674 C C . ALA A 1 86 ? 8.607 -8.586 -14.146 1.00 97.88 86 ALA A C 1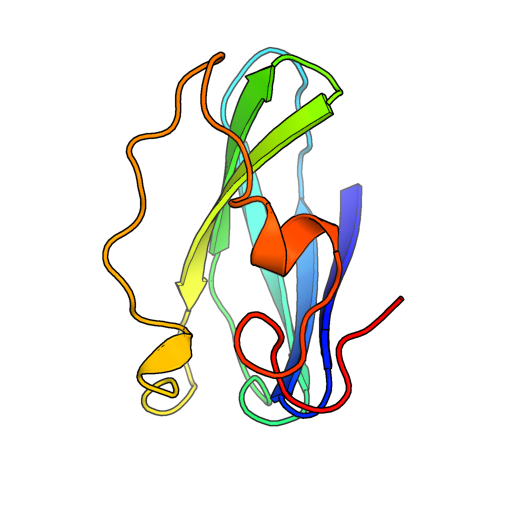
ATOM 676 O O . ALA A 1 86 ? 7.652 -8.349 -14.879 1.00 97.88 86 ALA A O 1
ATOM 677 N N . ALA A 1 87 ? 8.684 -8.072 -12.912 1.00 97.19 87 ALA A N 1
ATOM 678 C CA . ALA A 1 87 ? 7.650 -7.199 -12.352 1.00 97.19 87 ALA A CA 1
ATOM 679 C C . ALA A 1 87 ? 7.635 -5.830 -13.050 1.00 97.19 87 ALA A C 1
ATOM 681 O O . ALA A 1 87 ? 6.571 -5.295 -13.339 1.00 97.19 87 ALA A O 1
ATOM 682 N N . LYS A 1 88 ? 8.811 -5.277 -13.384 1.00 96.94 88 LYS A N 1
ATOM 683 C CA . LYS A 1 88 ? 8.915 -4.030 -14.168 1.00 96.94 88 LYS A CA 1
ATOM 684 C C . LYS A 1 88 ? 8.362 -4.178 -15.587 1.00 96.94 88 LYS A C 1
ATOM 686 O O . LYS A 1 88 ? 7.841 -3.212 -16.130 1.00 96.94 88 LYS A O 1
ATOM 691 N N . ALA A 1 89 ? 8.506 -5.361 -16.181 1.00 97.44 89 ALA A N 1
ATOM 692 C CA . ALA A 1 89 ? 7.980 -5.700 -17.499 1.00 97.44 89 ALA A CA 1
ATOM 693 C C . ALA A 1 89 ? 6.510 -6.164 -17.466 1.00 97.44 89 ALA A C 1
ATOM 695 O O . ALA A 1 89 ? 5.970 -6.513 -18.514 1.00 97.44 89 ALA A O 1
ATOM 696 N N . CYS A 1 90 ? 5.871 -6.162 -16.288 1.00 97.25 90 CYS A N 1
ATOM 697 C CA . CYS A 1 90 ? 4.510 -6.652 -16.067 1.00 97.25 90 CYS A CA 1
ATOM 698 C C . CYS A 1 90 ? 4.286 -8.068 -16.627 1.00 97.25 90 CYS A C 1
ATOM 700 O O . CYS A 1 90 ? 3.255 -8.354 -17.236 1.00 97.25 90 CYS A O 1
ATOM 702 N N . GLU A 1 91 ? 5.270 -8.956 -16.461 1.00 97.75 91 GLU A N 1
ATOM 703 C CA . GLU A 1 91 ? 5.140 -10.342 -16.903 1.00 97.75 91 GLU A CA 1
ATOM 704 C C . GLU A 1 91 ? 4.027 -11.054 -16.112 1.00 97.75 91 GLU A C 1
ATOM 706 O O . GLU A 1 91 ? 3.937 -10.854 -14.900 1.00 97.75 91 GLU A O 1
ATOM 711 N N . PRO A 1 92 ? 3.217 -11.937 -16.735 1.00 95.12 92 PRO A N 1
ATOM 712 C CA . PRO A 1 92 ? 2.009 -12.488 -16.104 1.00 95.12 92 PRO A CA 1
ATOM 713 C C . PRO A 1 92 ? 2.220 -13.196 -14.759 1.00 95.12 92 PRO A C 1
ATOM 715 O O . PRO A 1 92 ? 1.310 -13.252 -13.943 1.00 95.12 92 PRO A O 1
ATOM 718 N N . HIS A 1 93 ? 3.410 -13.753 -14.525 1.00 94.69 93 HIS A N 1
ATOM 719 C CA . HIS A 1 93 ? 3.755 -14.451 -13.283 1.00 94.69 93 HIS A CA 1
ATOM 720 C C . HIS A 1 93 ? 4.304 -13.520 -12.186 1.00 94.69 93 HIS A C 1
ATOM 722 O O . HIS A 1 93 ? 4.543 -13.963 -11.066 1.00 94.69 93 HIS A O 1
ATOM 728 N N . ALA A 1 94 ? 4.571 -12.256 -12.522 1.00 96.50 94 ALA A N 1
ATOM 729 C CA . ALA A 1 94 ? 5.155 -11.239 -11.651 1.00 96.50 94 ALA A CA 1
ATOM 730 C C . ALA A 1 94 ? 4.176 -10.081 -11.381 1.00 96.50 94 ALA A C 1
ATOM 732 O O . ALA A 1 94 ? 4.580 -9.016 -10.909 1.00 96.50 94 ALA A O 1
ATOM 733 N N . THR A 1 95 ? 2.894 -10.294 -11.678 1.00 96.69 95 THR A N 1
ATOM 734 C CA . THR A 1 95 ? 1.794 -9.359 -11.443 1.00 96.69 95 THR A CA 1
ATOM 735 C C . THR A 1 95 ? 0.647 -10.070 -10.748 1.00 96.69 95 THR A C 1
ATOM 737 O O . THR A 1 95 ? 0.366 -11.230 -11.036 1.00 96.69 95 THR A O 1
ATOM 740 N N . ILE A 1 96 ? -0.067 -9.338 -9.902 1.00 96.81 96 ILE A N 1
ATOM 741 C CA . ILE A 1 96 ? -1.371 -9.770 -9.398 1.00 96.81 96 ILE A CA 1
ATOM 742 C C . ILE A 1 96 ? -2.420 -9.759 -10.518 1.00 96.81 96 ILE A C 1
ATOM 744 O O . ILE A 1 96 ? -2.267 -9.059 -11.527 1.00 96.81 96 ILE A O 1
ATOM 748 N N . ALA A 1 97 ? -3.505 -10.509 -10.322 1.00 96.06 97 ALA A N 1
ATOM 749 C CA . ALA A 1 97 ? -4.626 -10.543 -11.256 1.00 96.06 97 ALA A CA 1
ATOM 750 C C . ALA A 1 97 ? -5.211 -9.136 -11.485 1.00 96.06 97 ALA A C 1
ATOM 752 O O . ALA A 1 97 ? -5.484 -8.401 -10.531 1.00 96.06 97 ALA A O 1
ATOM 753 N N . ASN A 1 98 ? -5.367 -8.770 -12.764 1.00 96.75 98 ASN A N 1
ATOM 754 C CA . ASN A 1 98 ? -5.890 -7.477 -13.217 1.00 96.75 98 ASN A CA 1
ATOM 755 C C . ASN A 1 98 ? -5.289 -6.275 -12.462 1.00 96.75 98 ASN A C 1
ATOM 757 O O . ASN A 1 98 ? -6.015 -5.405 -11.975 1.00 96.75 98 ASN A O 1
ATOM 761 N N . PHE A 1 99 ? -3.956 -6.239 -12.333 1.00 96.75 99 PHE A N 1
ATOM 762 C CA . PHE A 1 99 ? -3.251 -5.147 -11.659 1.00 96.75 99 PHE A CA 1
ATOM 763 C C . PHE A 1 99 ? -3.687 -3.765 -12.181 1.00 96.75 99 PHE A C 1
ATOM 765 O O . PHE A 1 99 ? -3.951 -3.568 -13.368 1.00 96.75 99 PHE A O 1
ATOM 772 N N . THR A 1 100 ? -3.763 -2.790 -11.277 1.00 97.44 100 THR A N 1
ATOM 773 C CA . THR A 1 100 ? -4.138 -1.411 -11.613 1.00 97.44 100 THR A CA 1
ATOM 774 C C . THR A 1 100 ? -2.971 -0.686 -12.282 1.00 97.44 100 THR A C 1
ATOM 776 O O . THR A 1 100 ? -1.844 -0.774 -11.793 1.00 97.44 100 THR A O 1
ATOM 779 N N . ASN A 1 101 ? -3.246 0.038 -13.371 1.00 91.88 101 ASN A N 1
ATOM 780 C CA . ASN A 1 101 ? -2.260 0.758 -14.183 1.00 91.88 101 ASN A CA 1
ATOM 781 C C . ASN A 1 101 ? -2.631 2.236 -14.324 1.00 91.88 101 ASN A C 1
ATOM 783 O O . ASN A 1 101 ? -3.815 2.500 -14.634 1.00 91.88 101 ASN A O 1
#

Organism: NCBI:txid34281